Protein AF-A0A183GXN1-F1 (afdb_monomer_lite)

Organism: Heligmosomoides polygyrus (NCBI:txid6339)

Secondary structure (DSSP, 8-state):
--TT---TT------SGGG--HHHHHHHHHHHHHHHHHHHS--HHHHHHHHHHHHHHHHHHHHHHHHHTHHHHHHHHSTTHHHHHHHHHHHHHHHHHHHHHHHHHHHHHTT-

Foldseek 3Di:
DDPDDDDPPDDPPPDVPQLDDPQLVVLVVQLVVLVVVCVVPVDPVSVVSNVVSVVSNVVSSVVSVCVVCVVVVVCCPDPCNVVVVVVVVVVVVVVVVVVVVVVVVVVVVVVD

Structure (mmCIF, N/CA/C/O backbone):
data_AF-A0A183GXN1-F1
#
_entry.id   AF-A0A183GXN1-F1
#
loop_
_atom_site.group_PDB
_atom_site.id
_atom_site.type_symbol
_atom_site.label_atom_id
_atom_site.label_alt_id
_atom_site.label_comp_id
_atom_site.label_asym_id
_atom_site.label_entity_id
_atom_site.label_seq_id
_atom_site.pdbx_PDB_ins_code
_atom_site.Cartn_x
_atom_site.Cartn_y
_atom_site.Cartn_z
_atom_site.occupancy
_atom_site.B_iso_or_equiv
_atom_site.auth_seq_id
_atom_site.auth_comp_id
_atom_site.auth_asym_id
_atom_site.auth_atom_id
_atom_site.pdbx_PDB_model_num
ATOM 1 N N . LEU A 1 1 ? 25.602 19.774 -6.102 1.00 39.06 1 LEU A N 1
ATOM 2 C CA . LEU A 1 1 ? 24.376 19.037 -6.486 1.00 39.06 1 LEU A CA 1
ATOM 3 C C . LEU A 1 1 ? 23.331 19.297 -5.412 1.00 39.06 1 LEU A C 1
ATOM 5 O O . LEU A 1 1 ? 23.341 18.626 -4.391 1.00 39.06 1 L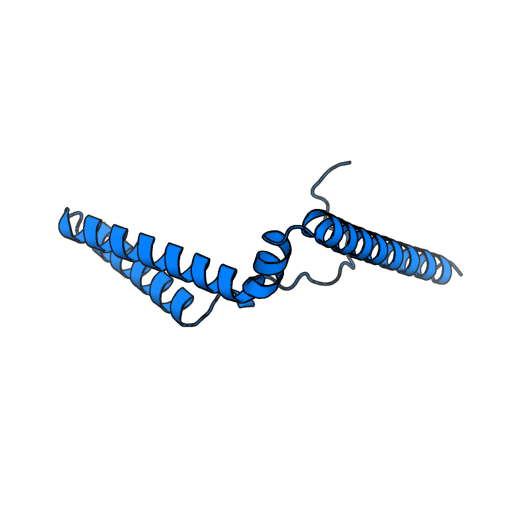EU A O 1
ATOM 9 N N . GLU A 1 2 ? 22.494 20.314 -5.600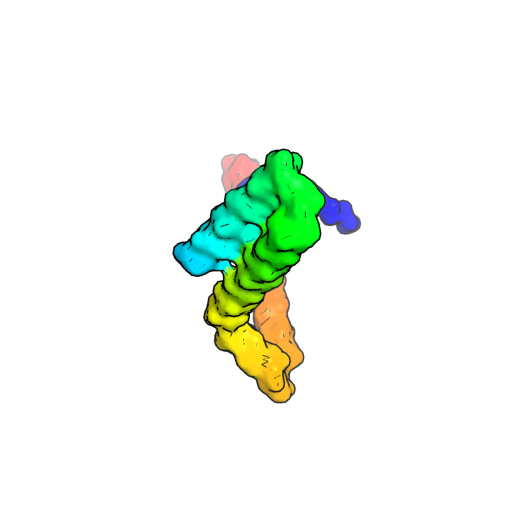 1.00 41.59 2 GLU A N 1
ATOM 10 C CA . GLU A 1 2 ? 21.375 20.581 -4.693 1.00 41.59 2 GLU A CA 1
ATOM 11 C C . GLU A 1 2 ? 20.138 19.838 -5.206 1.00 41.59 2 GLU A C 1
ATOM 13 O O . GLU A 1 2 ? 19.644 20.086 -6.306 1.00 41.59 2 GLU A O 1
ATOM 18 N N . LEU A 1 3 ? 19.679 18.853 -4.438 1.00 38.41 3 LEU A N 1
ATOM 19 C CA . LEU A 1 3 ? 18.479 18.082 -4.744 1.00 38.41 3 LEU A CA 1
ATOM 20 C C . LEU A 1 3 ? 17.252 18.900 -4.314 1.00 38.41 3 LEU A C 1
ATOM 22 O O . LEU A 1 3 ? 17.033 19.073 -3.121 1.00 38.41 3 LEU A O 1
ATOM 26 N N . GLY A 1 4 ? 16.440 19.381 -5.263 1.00 45.75 4 GLY A N 1
ATOM 27 C CA . GLY A 1 4 ? 15.137 19.983 -4.930 1.00 45.75 4 GLY A CA 1
ATOM 28 C C . GLY A 1 4 ? 14.573 21.031 -5.892 1.00 45.75 4 GLY A C 1
ATOM 29 O O . GLY A 1 4 ? 13.389 21.342 -5.805 1.00 45.75 4 GLY A O 1
ATOM 30 N N . ILE A 1 5 ? 15.360 21.558 -6.832 1.00 45.94 5 ILE A N 1
ATOM 31 C CA . ILE A 1 5 ? 14.878 22.593 -7.759 1.00 45.94 5 ILE A CA 1
ATOM 32 C C . ILE A 1 5 ? 14.117 21.931 -8.919 1.00 45.94 5 ILE A C 1
ATOM 34 O O . ILE A 1 5 ? 14.667 21.107 -9.654 1.00 45.94 5 ILE A O 1
ATOM 38 N N . THR A 1 6 ? 12.834 22.270 -9.090 1.00 53.38 6 THR A N 1
ATOM 39 C CA . THR A 1 6 ? 12.056 21.827 -10.261 1.00 53.38 6 THR A CA 1
ATOM 40 C C . THR A 1 6 ? 12.295 22.782 -11.425 1.00 53.38 6 THR A C 1
ATOM 42 O O . THR A 1 6 ? 11.968 23.961 -11.352 1.00 53.38 6 THR A O 1
ATOM 45 N N . VAL A 1 7 ? 12.905 22.272 -12.497 1.00 61.34 7 VAL A N 1
ATOM 46 C CA . VAL A 1 7 ? 13.172 23.046 -13.715 1.00 61.34 7 VAL A CA 1
ATOM 47 C C . VAL A 1 7 ? 11.888 23.113 -14.557 1.00 61.34 7 VAL A C 1
ATOM 49 O O . VAL A 1 7 ? 11.307 22.056 -14.844 1.00 61.34 7 VAL A O 1
ATOM 52 N N . PRO A 1 8 ? 11.421 24.311 -14.954 1.00 50.69 8 PRO A N 1
ATOM 53 C CA . PRO A 1 8 ? 10.268 24.451 -15.840 1.00 50.69 8 PRO A CA 1
ATOM 54 C C . PRO A 1 8 ? 10.546 23.779 -17.198 1.00 50.69 8 PRO A C 1
ATOM 56 O O . PRO A 1 8 ? 11.661 23.823 -17.703 1.00 50.69 8 PRO A O 1
ATOM 59 N N . GLY A 1 9 ? 9.540 23.110 -17.776 1.00 61.28 9 GLY A N 1
ATOM 60 C CA . GLY A 1 9 ? 9.665 22.376 -19.049 1.00 61.28 9 GLY A CA 1
ATOM 61 C C . GLY A 1 9 ? 9.890 20.860 -18.930 1.00 61.28 9 GLY A C 1
ATOM 62 O O . GLY A 1 9 ? 9.853 20.159 -19.941 1.00 61.28 9 GLY A O 1
ATOM 63 N N . ARG A 1 10 ? 10.053 20.297 -17.721 1.00 62.47 10 ARG A N 1
ATOM 64 C CA . ARG A 1 10 ? 10.037 18.830 -17.544 1.00 62.47 10 ARG A CA 1
ATOM 65 C C . ARG A 1 10 ? 8.666 18.246 -17.904 1.00 62.47 10 ARG A C 1
ATOM 67 O O . ARG A 1 10 ? 7.638 18.749 -17.448 1.00 62.47 10 ARG A O 1
ATOM 74 N N . ARG A 1 11 ? 8.648 17.128 -18.651 1.00 61.53 11 ARG A N 1
ATOM 75 C CA . ARG A 1 11 ? 7.430 16.317 -18.845 1.00 61.53 11 ARG A CA 1
ATOM 76 C C . ARG A 1 11 ? 6.824 16.007 -17.477 1.00 61.53 11 ARG A C 1
ATOM 78 O O . ARG A 1 11 ? 7.526 15.547 -16.575 1.00 61.53 11 ARG A O 1
ATOM 85 N N . LYS A 1 12 ? 5.521 16.263 -17.337 1.00 58.31 12 LYS A N 1
ATOM 86 C CA . LYS A 1 12 ? 4.742 15.919 -16.147 1.00 58.31 12 LYS A CA 1
ATOM 87 C C . LYS A 1 12 ? 4.961 14.435 -15.861 1.00 58.31 12 LYS A C 1
ATOM 89 O O . LYS A 1 12 ? 4.517 13.593 -16.634 1.00 58.31 12 LYS A O 1
ATOM 94 N N . VAL A 1 13 ? 5.652 14.118 -14.767 1.00 56.91 13 VAL A N 1
ATOM 95 C CA . VAL A 1 13 ? 5.633 12.756 -14.233 1.00 56.91 13 VAL A CA 1
ATOM 96 C C . VAL A 1 13 ? 4.182 12.510 -13.859 1.00 56.91 13 VAL A C 1
ATOM 98 O O . VAL A 1 13 ? 3.641 13.212 -12.997 1.00 56.91 13 VAL A O 1
ATOM 101 N N . GLU A 1 14 ? 3.522 11.590 -14.559 1.00 53.75 14 GLU A N 1
ATOM 102 C CA . GLU A 1 14 ? 2.200 11.150 -14.145 1.00 53.75 14 GLU A CA 1
ATOM 103 C C . GLU A 1 14 ? 2.302 10.727 -12.685 1.00 53.75 14 GLU A C 1
ATOM 105 O O . GLU A 1 14 ? 3.070 9.836 -12.314 1.00 53.75 14 GLU A O 1
ATOM 110 N N . LYS A 1 15 ? 1.558 11.432 -11.827 1.00 57.72 15 LYS A N 1
ATOM 111 C CA . LYS A 1 15 ? 1.372 10.996 -10.446 1.00 57.72 15 LYS A CA 1
ATOM 112 C C . LYS A 1 15 ? 0.869 9.554 -10.512 1.00 57.72 15 LYS A C 1
ATOM 114 O O . LYS A 1 15 ? 0.130 9.232 -11.440 1.00 57.72 15 LYS A O 1
ATOM 119 N N . GLN A 1 16 ? 1.271 8.729 -9.544 1.00 60.16 16 GLN A N 1
ATOM 120 C CA . GLN A 1 16 ? 0.925 7.307 -9.355 1.00 60.16 16 GLN A CA 1
ATOM 121 C C . GLN A 1 16 ? -0.597 7.079 -9.178 1.00 60.16 16 GLN A C 1
ATOM 123 O O . GLN A 1 16 ? -1.059 6.500 -8.200 1.00 60.16 16 GLN A O 1
ATOM 128 N N . THR A 1 17 ? -1.398 7.583 -10.109 1.00 59.59 17 THR A N 1
ATOM 129 C CA . THR A 1 17 ? -2.853 7.463 -10.190 1.00 59.59 17 THR A CA 1
ATOM 130 C C . THR A 1 17 ? -3.213 6.000 -10.456 1.00 59.59 17 THR A C 1
ATOM 132 O O . THR A 1 17 ? -4.199 5.505 -9.932 1.00 59.59 17 THR A O 1
ATOM 135 N N . TRP A 1 18 ? -2.326 5.278 -11.147 1.00 66.38 18 TRP A N 1
ATOM 136 C CA . TRP A 1 18 ? -2.452 3.873 -11.534 1.00 66.38 18 TRP A CA 1
ATOM 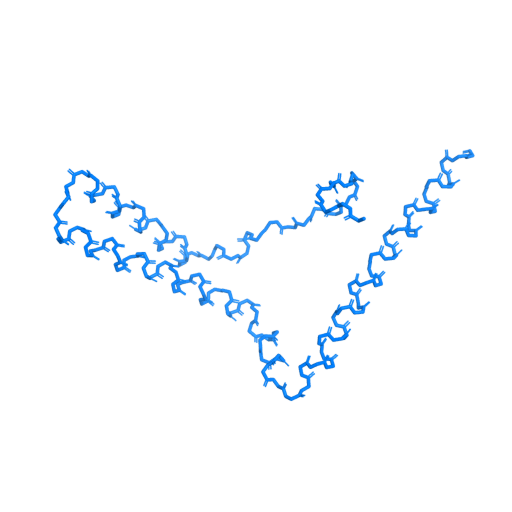137 C C . TRP A 1 18 ? -2.407 2.858 -10.371 1.00 66.38 18 TRP A C 1
ATOM 139 O O . TRP A 1 18 ? -2.816 1.719 -10.554 1.00 66.38 18 TRP A O 1
ATOM 149 N N . LEU A 1 19 ? -1.946 3.243 -9.168 1.00 72.12 19 LEU A N 1
ATOM 150 C CA . LEU A 1 19 ? -1.964 2.370 -7.975 1.00 72.12 19 LEU A CA 1
ATOM 151 C C . LEU A 1 19 ? -3.305 2.401 -7.215 1.00 72.12 19 LEU A C 1
ATOM 153 O O . LEU A 1 19 ? -3.493 1.632 -6.271 1.00 72.12 19 LEU A O 1
ATOM 157 N N . TRP A 1 20 ? -4.229 3.290 -7.593 1.00 84.56 20 TRP A N 1
ATOM 158 C CA . TRP A 1 20 ? -5.559 3.402 -6.991 1.00 84.56 20 TRP A CA 1
ATOM 159 C C . TRP A 1 20 ? -6.561 2.495 -7.705 1.00 84.56 20 TRP A C 1
ATOM 161 O O . TRP A 1 20 ? -7.452 2.968 -8.404 1.00 84.56 20 TRP A O 1
ATOM 171 N N . THR A 1 21 ? -6.415 1.184 -7.527 1.00 90.06 21 THR A N 1
ATOM 172 C CA . THR A 1 21 ? -7.443 0.229 -7.963 1.00 90.06 21 THR A CA 1
ATOM 173 C C . THR A 1 21 ? -8.702 0.363 -7.104 1.00 90.06 21 THR A C 1
ATOM 175 O O . THR A 1 21 ? -8.636 0.856 -5.972 1.00 90.06 21 THR A O 1
ATOM 178 N N . ASP A 1 22 ? -9.845 -0.116 -7.602 1.00 92.94 22 ASP A N 1
ATOM 179 C CA . ASP A 1 22 ? -11.108 -0.099 -6.851 1.00 92.94 22 ASP A CA 1
ATOM 180 C C . ASP A 1 22 ? -10.980 -0.773 -5.479 1.00 92.94 22 ASP A C 1
ATOM 182 O O . ASP A 1 22 ? -11.501 -0.261 -4.488 1.00 92.94 22 ASP A O 1
ATOM 186 N N . ASP A 1 23 ? -10.204 -1.859 -5.386 1.00 93.75 23 ASP A N 1
ATOM 187 C CA . ASP A 1 23 ? -9.918 -2.534 -4.116 1.00 93.75 23 ASP A CA 1
ATOM 188 C C . ASP A 1 23 ? -9.104 -1.645 -3.160 1.00 93.75 23 ASP A C 1
ATOM 190 O O . ASP A 1 23 ? -9.477 -1.470 -1.997 1.00 93.75 23 ASP A O 1
ATOM 194 N N . VAL A 1 24 ? -8.041 -0.985 -3.642 1.00 94.12 24 VAL A N 1
ATOM 195 C CA . VAL A 1 24 ? -7.268 -0.037 -2.819 1.00 94.12 24 VAL A CA 1
ATOM 196 C C . VAL A 1 24 ? -8.158 1.109 -2.338 1.00 94.12 24 VAL A C 1
ATOM 198 O O . VAL A 1 24 ? -8.112 1.477 -1.160 1.00 94.12 24 VAL A O 1
ATOM 201 N N . ILE A 1 25 ? -8.995 1.659 -3.220 1.00 94.94 25 ILE A N 1
ATOM 202 C CA . ILE A 1 25 ? -9.930 2.734 -2.882 1.00 94.94 25 ILE A CA 1
ATOM 203 C C . ILE A 1 25 ? -10.914 2.258 -1.807 1.00 94.94 25 ILE A C 1
ATOM 205 O O . ILE A 1 25 ? -11.076 2.939 -0.787 1.00 94.94 25 ILE A O 1
ATOM 209 N N . ALA A 1 26 ? -11.533 1.091 -1.994 1.00 97.44 26 ALA A N 1
ATOM 210 C CA . ALA A 1 26 ? -12.488 0.514 -1.055 1.00 97.44 26 ALA A CA 1
ATOM 211 C C . ALA A 1 26 ? -11.855 0.293 0.327 1.00 97.44 26 ALA A C 1
ATOM 213 O O . ALA A 1 26 ? -12.378 0.784 1.330 1.00 97.44 26 ALA A O 1
ATOM 214 N N . LYS A 1 27 ? -10.675 -0.338 0.392 1.00 97.69 27 LYS A N 1
ATOM 215 C CA . LYS A 1 27 ? -9.981 -0.613 1.662 1.00 97.69 27 LYS A CA 1
ATOM 216 C C . LYS A 1 27 ? -9.509 0.649 2.374 1.00 97.69 27 LYS A C 1
ATOM 218 O O . LYS A 1 27 ? -9.572 0.729 3.603 1.00 97.69 27 LYS A O 1
ATOM 223 N N . VAL A 1 28 ? -9.066 1.670 1.639 1.00 96.56 28 VAL A N 1
ATOM 224 C CA . VAL A 1 28 ? -8.694 2.962 2.238 1.00 96.56 28 VAL A CA 1
ATOM 225 C C . VAL A 1 28 ? -9.921 3.691 2.794 1.00 96.56 28 VAL A C 1
ATOM 227 O O . VAL A 1 28 ? -9.825 4.289 3.871 1.00 96.56 28 VAL A O 1
ATOM 230 N N . ARG A 1 29 ? -11.068 3.636 2.103 1.00 97.69 29 ARG A N 1
ATOM 231 C CA . ARG A 1 29 ? -12.336 4.216 2.580 1.00 97.69 29 ARG A CA 1
ATOM 232 C C . ARG A 1 29 ? -12.845 3.508 3.833 1.00 97.69 29 ARG A C 1
ATOM 234 O O . ARG A 1 29 ? -13.140 4.180 4.817 1.00 97.69 29 ARG A O 1
ATOM 241 N N . GLU A 1 30 ? -12.856 2.179 3.834 1.00 97.94 30 GLU A N 1
ATOM 242 C CA . GLU A 1 30 ? -13.236 1.352 4.986 1.00 97.94 30 GLU A CA 1
ATOM 243 C C . GLU A 1 30 ? -12.359 1.657 6.210 1.00 97.94 30 GLU A C 1
ATOM 245 O O . GLU A 1 30 ? -12.860 1.979 7.288 1.00 97.94 30 GLU A O 1
ATOM 250 N N . LYS A 1 31 ? -11.032 1.688 6.024 1.00 98.12 31 LYS A N 1
ATOM 251 C CA . LYS A 1 31 ? -10.081 2.087 7.071 1.00 98.12 31 LYS A CA 1
ATOM 252 C C . LYS A 1 31 ? -10.389 3.483 7.628 1.00 98.12 31 LYS A C 1
ATOM 254 O O . LYS A 1 31 ? -10.317 3.679 8.841 1.00 98.12 31 LYS A O 1
ATOM 259 N N . LYS A 1 32 ? -10.686 4.467 6.770 1.00 98.12 32 LYS A N 1
ATOM 260 C CA . LYS A 1 32 ? -11.044 5.826 7.214 1.00 98.12 32 LYS A CA 1
ATOM 261 C C . LYS A 1 32 ? -12.346 5.828 8.015 1.00 98.12 32 LYS A C 1
ATOM 263 O O . LYS A 1 32 ? -12.374 6.421 9.086 1.00 98.12 32 LYS A O 1
ATOM 268 N N . SER A 1 33 ? -13.381 5.142 7.535 1.00 98.06 33 SER A N 1
ATOM 269 C CA . SER A 1 33 ? -14.668 5.029 8.232 1.00 98.06 33 SER A CA 1
ATOM 270 C C . SER A 1 33 ? -14.495 4.447 9.640 1.00 98.06 33 SER A C 1
ATOM 272 O O . SER A 1 33 ? -14.911 5.065 10.617 1.00 98.06 33 SER A O 1
ATOM 274 N N . LEU A 1 34 ? -13.767 3.336 9.776 1.00 97.81 34 LEU A N 1
ATOM 275 C CA . LEU A 1 34 ? -13.525 2.703 11.077 1.00 97.81 34 LEU A CA 1
ATOM 276 C C . LEU A 1 34 ? -12.648 3.543 12.009 1.00 97.81 34 LEU A C 1
ATOM 278 O O . LEU A 1 34 ? -12.801 3.471 13.225 1.00 97.81 34 LEU A O 1
ATOM 282 N N . TYR A 1 35 ? -11.755 4.367 11.458 1.00 97.25 35 TYR A N 1
ATOM 283 C CA . TYR A 1 35 ? -11.017 5.339 12.259 1.00 97.25 35 TYR A CA 1
ATOM 284 C C . TYR A 1 35 ? -11.948 6.400 12.854 1.00 97.25 35 TYR A C 1
ATOM 286 O O . TYR A 1 35 ? -11.809 6.729 14.026 1.00 97.25 35 TYR A O 1
ATOM 294 N N . HIS A 1 36 ? -12.926 6.893 12.087 1.00 97.88 36 HIS A N 1
ATOM 295 C CA . HIS A 1 36 ? -13.928 7.827 12.605 1.00 97.88 36 HIS A CA 1
ATOM 296 C C . HIS A 1 36 ? -14.804 7.188 13.686 1.00 97.88 36 HIS A C 1
ATOM 298 O O . HIS A 1 36 ? -14.987 7.797 14.734 1.00 97.88 36 HIS A O 1
ATOM 304 N N . VAL A 1 37 ? -15.255 5.943 13.489 1.00 97.12 37 VAL A N 1
ATOM 305 C CA . VAL A 1 37 ? -16.003 5.196 14.518 1.00 97.12 37 VAL A CA 1
ATOM 306 C C . VAL A 1 37 ? -15.180 5.046 15.801 1.00 97.12 37 VAL A C 1
ATOM 308 O O . VAL A 1 37 ? -15.688 5.308 16.885 1.00 97.12 37 VAL A O 1
ATOM 311 N N . PHE A 1 38 ? -13.896 4.694 15.690 1.00 96.06 38 PHE A N 1
ATOM 312 C CA . PHE A 1 38 ? -12.994 4.622 16.843 1.00 96.06 38 PHE A CA 1
ATOM 313 C C . PHE A 1 38 ? -12.795 5.977 17.540 1.00 96.06 38 PHE A C 1
ATOM 315 O O . PHE A 1 38 ? -12.680 6.028 18.762 1.00 96.06 38 PHE A O 1
ATOM 322 N N . LEU A 1 39 ? -12.741 7.081 16.789 1.00 95.88 39 LEU A N 1
ATOM 323 C CA . LEU A 1 39 ? -12.633 8.415 17.382 1.00 95.88 39 LEU A CA 1
ATOM 324 C C . LEU A 1 39 ? -13.898 8.814 18.149 1.00 95.88 39 LEU A C 1
ATOM 326 O O . LEU A 1 39 ? -13.774 9.471 19.182 1.00 95.88 39 LEU A O 1
ATOM 330 N N . SER A 1 40 ? -15.076 8.418 17.659 1.00 95.69 40 SER A N 1
ATOM 331 C CA . SER A 1 40 ? -16.358 8.639 18.334 1.00 95.69 40 SER A CA 1
ATOM 332 C C . SER A 1 40 ? -16.526 7.757 19.573 1.00 95.69 40 SER A C 1
ATOM 334 O O . SER A 1 40 ? -16.994 8.238 20.599 1.00 95.69 40 SER A O 1
ATOM 336 N N . ASP A 1 41 ? -16.118 6.490 19.491 1.00 93.25 41 ASP A N 1
ATOM 337 C CA . ASP A 1 41 ? -16.218 5.511 20.572 1.00 93.25 41 ASP A CA 1
ATOM 338 C C . ASP A 1 41 ? -14.903 4.723 20.706 1.00 93.25 41 ASP A C 1
ATOM 340 O O . ASP A 1 41 ? -14.619 3.787 19.947 1.00 93.25 41 ASP A O 1
ATOM 344 N N . LYS A 1 42 ? -14.086 5.113 21.692 1.00 94.00 42 LYS A N 1
ATOM 345 C CA . LYS A 1 42 ? -12.708 4.631 21.907 1.00 94.00 42 LYS A CA 1
ATOM 346 C C . LYS A 1 42 ? -12.640 3.253 22.576 1.00 94.00 42 LYS A C 1
ATOM 348 O O . LYS A 1 42 ? -11.776 2.997 23.414 1.00 94.00 42 LYS A O 1
ATOM 353 N N . THR A 1 43 ? -13.533 2.345 22.207 1.00 96.88 43 THR A N 1
ATOM 354 C CA . THR A 1 43 ? -13.528 0.969 22.706 1.00 96.88 43 THR A CA 1
ATOM 355 C C . THR A 1 43 ? -12.395 0.142 22.096 1.00 96.88 43 THR A C 1
ATOM 357 O O . THR A 1 43 ? -11.969 0.341 20.952 1.00 96.88 43 THR A O 1
ATOM 360 N N . ALA A 1 44 ? -11.935 -0.866 22.844 1.00 96.12 44 ALA A N 1
ATOM 361 C CA . ALA A 1 44 ? -10.935 -1.822 22.365 1.00 96.12 44 ALA A CA 1
ATOM 362 C C . ALA A 1 44 ? -11.408 -2.587 21.111 1.00 96.12 44 ALA A C 1
ATOM 364 O O . ALA A 1 44 ? -10.609 -2.889 20.222 1.00 96.12 44 ALA A O 1
ATOM 365 N N . GLY A 1 45 ? -12.716 -2.850 21.007 1.00 97.56 45 GLY A N 1
ATOM 366 C CA . GLY A 1 45 ? -13.325 -3.467 19.828 1.00 97.56 45 GLY A CA 1
ATOM 367 C C . GLY A 1 45 ? -13.189 -2.599 18.576 1.00 97.56 45 GLY A C 1
ATOM 368 O O . GLY A 1 45 ? -12.732 -3.085 17.539 1.00 97.56 45 GLY A O 1
ATOM 369 N N . ASN A 1 46 ? -13.509 -1.306 18.670 1.00 96.00 46 ASN A N 1
ATOM 370 C CA . ASN A 1 46 ? -13.376 -0.374 17.546 1.00 96.00 46 ASN A CA 1
ATOM 371 C C . ASN A 1 46 ? -11.911 -0.168 17.149 1.00 96.00 46 ASN A C 1
ATOM 373 O O . ASN A 1 46 ? -11.589 -0.123 15.959 1.00 96.00 46 ASN A O 1
ATOM 377 N N . TRP A 1 47 ? -11.004 -0.143 18.131 1.00 96.38 47 TRP A N 1
ATOM 378 C CA . TRP A 1 47 ? -9.568 -0.101 17.869 1.00 96.38 47 TRP A CA 1
ATOM 379 C C . TRP A 1 47 ? -9.088 -1.314 17.064 1.00 96.38 47 TRP A C 1
ATOM 381 O O . TRP A 1 47 ? -8.392 -1.154 16.057 1.00 96.38 47 TRP A O 1
ATOM 391 N N . ARG A 1 48 ? -9.498 -2.528 17.455 1.00 97.88 48 ARG A N 1
ATOM 392 C CA . ARG A 1 48 ? -9.144 -3.762 16.742 1.00 97.88 48 ARG A CA 1
ATOM 393 C C . ARG A 1 48 ? -9.671 -3.760 15.304 1.00 97.88 48 ARG A C 1
ATOM 395 O O . ARG A 1 48 ? -8.896 -4.022 14.385 1.00 97.88 48 ARG A O 1
ATOM 402 N N . LYS A 1 49 ? -10.935 -3.371 15.096 1.00 97.69 49 LYS A N 1
ATOM 403 C CA . LYS A 1 49 ? -11.540 -3.244 13.755 1.00 97.69 49 LYS A CA 1
ATOM 404 C C . LYS A 1 49 ? -10.754 -2.278 12.864 1.00 97.69 49 LYS A C 1
ATOM 406 O O . LYS A 1 49 ? -10.417 -2.604 11.726 1.00 97.69 49 LYS A O 1
ATOM 411 N N . TYR A 1 50 ? -10.389 -1.105 13.387 1.00 97.81 50 TYR A N 1
ATOM 412 C CA . TYR A 1 50 ? -9.551 -0.152 12.656 1.00 97.81 50 TYR A CA 1
ATOM 413 C C . TYR A 1 50 ? -8.176 -0.738 12.296 1.00 97.81 50 TYR A C 1
ATOM 415 O O . TYR A 1 50 ? -7.697 -0.554 11.173 1.00 97.81 50 TYR A O 1
ATOM 423 N N . GLN A 1 51 ? -7.523 -1.447 13.222 1.00 98.00 51 GLN A N 1
ATOM 424 C CA . GLN A 1 51 ? -6.224 -2.067 12.956 1.00 98.00 51 GLN A CA 1
ATOM 425 C C . GLN A 1 51 ? -6.296 -3.122 11.849 1.00 98.00 51 GLN A C 1
ATOM 427 O O . GLN A 1 51 ? -5.407 -3.159 10.993 1.00 98.00 51 GLN A O 1
ATOM 432 N N . GLU A 1 52 ? -7.338 -3.949 11.844 1.00 98.06 52 GLU A N 1
ATOM 433 C CA . GLU A 1 52 ? -7.581 -4.952 10.804 1.00 98.06 52 GLU A CA 1
ATOM 434 C C . GLU A 1 52 ? -7.778 -4.284 9.437 1.00 98.06 52 GLU A C 1
ATOM 436 O O . GLU A 1 52 ? -7.051 -4.599 8.490 1.00 98.06 52 GLU A O 1
ATOM 441 N N . ALA A 1 53 ? -8.628 -3.257 9.349 1.00 98.06 53 ALA A N 1
ATOM 442 C CA . ALA A 1 53 ? -8.825 -2.499 8.113 1.00 98.06 53 ALA A CA 1
ATOM 443 C C . ALA A 1 53 ? -7.554 -1.758 7.655 1.00 98.06 53 ALA A C 1
ATOM 445 O O . ALA A 1 53 ? -7.244 -1.698 6.464 1.00 98.06 53 ALA A O 1
ATOM 446 N N . ARG A 1 54 ? -6.745 -1.239 8.589 1.00 97.56 54 ARG A N 1
ATOM 447 C CA . ARG A 1 54 ? -5.440 -0.629 8.279 1.00 97.56 54 ARG A CA 1
ATOM 448 C C . ARG A 1 54 ? -4.458 -1.642 7.700 1.00 97.56 54 ARG A C 1
ATOM 450 O O . ARG A 1 54 ? -3.723 -1.290 6.776 1.00 97.56 54 ARG A O 1
ATOM 457 N N . LYS A 1 55 ? -4.417 -2.868 8.229 1.00 98.19 55 LYS A N 1
ATOM 458 C CA . LYS A 1 55 ? -3.597 -3.956 7.674 1.00 98.19 55 LYS A CA 1
ATOM 459 C C . LYS A 1 55 ? -4.095 -4.351 6.283 1.00 98.19 55 LYS A C 1
ATOM 461 O O . LYS A 1 55 ? -3.277 -4.454 5.372 1.00 98.19 55 LYS A O 1
ATOM 466 N N . ALA A 1 56 ? -5.409 -4.482 6.100 1.00 97.56 56 ALA A N 1
ATOM 467 C CA . ALA A 1 56 ? -6.016 -4.806 4.811 1.00 97.56 56 ALA A CA 1
ATOM 468 C C . ALA A 1 56 ? -5.700 -3.750 3.740 1.00 97.56 56 ALA A C 1
ATOM 470 O O . ALA A 1 56 ? -5.234 -4.102 2.662 1.00 97.56 56 ALA A O 1
ATOM 471 N N . ALA A 1 57 ? -5.834 -2.458 4.057 1.00 97.25 57 ALA A N 1
ATOM 472 C CA . ALA A 1 57 ? -5.485 -1.378 3.133 1.00 97.25 57 ALA A CA 1
ATOM 473 C C . ALA A 1 57 ? -3.998 -1.396 2.740 1.00 97.25 57 ALA A C 1
ATOM 475 O O . ALA A 1 57 ? -3.663 -1.232 1.570 1.00 97.25 57 ALA A O 1
ATOM 476 N N . LYS A 1 58 ? -3.090 -1.646 3.697 1.00 95.75 58 LYS A N 1
ATOM 477 C CA . LYS A 1 58 ? -1.659 -1.810 3.391 1.00 95.75 58 LYS A CA 1
ATOM 478 C C . LYS A 1 58 ? -1.406 -3.004 2.469 1.00 95.75 58 LYS A C 1
ATOM 480 O O . LYS A 1 58 ? -0.608 -2.886 1.544 1.00 95.75 58 LYS A O 1
ATOM 485 N N . LYS A 1 59 ? -2.083 -4.130 2.715 1.00 95.88 59 LYS A N 1
ATOM 486 C CA . LYS A 1 59 ? -1.978 -5.333 1.884 1.00 95.88 59 LYS A CA 1
ATOM 487 C C . LYS A 1 59 ? -2.475 -5.068 0.462 1.00 95.88 59 LYS A C 1
ATOM 489 O O . LYS A 1 59 ? -1.759 -5.397 -0.472 1.00 95.88 59 LYS A O 1
ATOM 494 N N . ALA A 1 60 ? -3.630 -4.424 0.300 1.00 94.94 60 ALA A N 1
ATOM 495 C CA . ALA A 1 60 ? -4.184 -4.076 -1.009 1.00 94.94 60 ALA A CA 1
ATOM 496 C C . ALA A 1 60 ? -3.217 -3.202 -1.825 1.00 94.94 60 ALA A C 1
ATOM 498 O O . ALA A 1 60 ? -2.939 -3.498 -2.982 1.00 94.94 60 ALA A O 1
ATOM 499 N N . VAL A 1 61 ? -2.612 -2.184 -1.200 1.00 91.94 61 VAL A N 1
ATOM 500 C CA . VAL A 1 61 ? -1.592 -1.346 -1.858 1.00 91.94 61 VAL A CA 1
ATOM 501 C C . VAL A 1 61 ? -0.363 -2.164 -2.259 1.00 91.94 61 VAL A C 1
ATOM 503 O O . VAL A 1 61 ? 0.158 -1.986 -3.358 1.00 91.94 61 VAL A O 1
ATOM 506 N N . ALA A 1 62 ? 0.109 -3.062 -1.389 1.00 90.69 62 ALA A N 1
ATOM 507 C CA . ALA A 1 62 ? 1.241 -3.931 -1.702 1.00 90.69 62 ALA A CA 1
ATOM 508 C C . ALA A 1 62 ? 0.930 -4.871 -2.879 1.00 90.69 62 ALA A C 1
ATOM 510 O O . ALA A 1 62 ? 1.758 -4.999 -3.773 1.00 90.69 62 ALA A O 1
ATOM 511 N N . VAL A 1 63 ? -0.270 -5.460 -2.918 1.00 90.12 63 VAL A N 1
ATOM 512 C CA . VAL A 1 63 ? -0.734 -6.322 -4.017 1.00 90.12 63 VAL A CA 1
ATOM 513 C C . VAL A 1 63 ? -0.867 -5.538 -5.319 1.00 90.12 63 VAL A C 1
ATOM 515 O O . VAL A 1 63 ? -0.356 -5.985 -6.340 1.00 90.12 63 VAL A O 1
ATOM 518 N N . ALA A 1 64 ? -1.481 -4.352 -5.298 1.00 90.62 64 ALA A N 1
ATOM 519 C CA . ALA A 1 64 ? -1.591 -3.501 -6.483 1.00 90.62 64 ALA A CA 1
ATOM 520 C C . ALA A 1 64 ? -0.203 -3.130 -7.029 1.00 90.62 64 ALA A C 1
ATOM 522 O O . ALA A 1 64 ? 0.047 -3.223 -8.230 1.00 90.62 64 ALA A O 1
ATOM 523 N N . LYS A 1 65 ? 0.735 -2.788 -6.136 1.00 87.56 65 LYS A N 1
ATOM 524 C CA . LYS A 1 65 ? 2.121 -2.488 -6.505 1.00 87.56 65 LYS A CA 1
ATOM 525 C C . LYS A 1 65 ? 2.849 -3.708 -7.070 1.00 87.56 65 LYS A C 1
ATOM 527 O O . LYS A 1 65 ? 3.537 -3.570 -8.075 1.00 87.56 65 LYS A O 1
ATOM 532 N N . ALA A 1 66 ? 2.696 -4.874 -6.447 1.00 86.06 66 ALA A N 1
ATOM 533 C CA . ALA A 1 66 ? 3.299 -6.121 -6.910 1.00 86.06 66 ALA A CA 1
ATOM 534 C C . ALA A 1 66 ? 2.725 -6.567 -8.259 1.00 86.06 66 ALA A C 1
ATOM 536 O O . ALA A 1 66 ? 3.472 -7.010 -9.113 1.00 86.06 66 ALA A O 1
ATOM 537 N N . THR A 1 67 ? 1.423 -6.383 -8.480 1.00 87.19 67 THR A N 1
ATOM 538 C CA . THR A 1 67 ? 0.773 -6.681 -9.765 1.00 87.19 67 THR A CA 1
ATOM 539 C C . THR A 1 67 ? 1.302 -5.759 -10.860 1.00 87.19 67 THR A C 1
ATOM 541 O O . THR A 1 67 ? 1.656 -6.215 -11.940 1.00 87.19 67 THR A O 1
ATOM 544 N N . HIS A 1 68 ? 1.402 -4.456 -10.575 1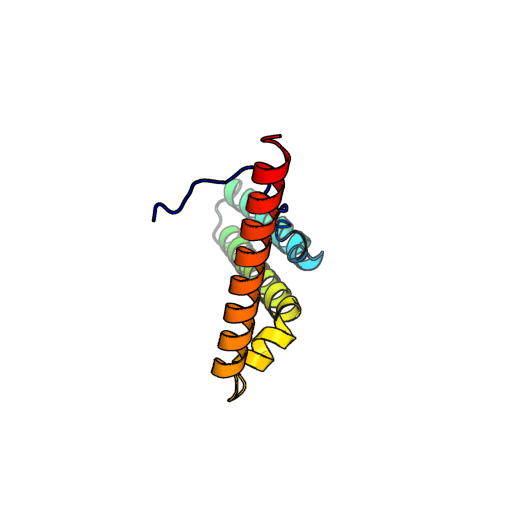.00 83.94 68 HIS A N 1
ATOM 545 C CA . HIS A 1 68 ? 1.861 -3.473 -11.555 1.00 83.94 68 HIS A CA 1
ATOM 546 C C . HIS A 1 68 ? 3.344 -3.626 -11.912 1.00 83.94 68 HIS A C 1
ATOM 548 O O . HIS A 1 68 ? 3.719 -3.442 -13.063 1.00 83.94 68 HIS A O 1
ATOM 554 N N . TYR A 1 69 ? 4.184 -3.960 -10.931 1.00 80.69 69 TYR A N 1
ATOM 555 C CA . TYR A 1 69 ? 5.615 -4.188 -11.131 1.00 80.69 69 TYR A CA 1
ATOM 556 C C . TYR A 1 69 ? 5.970 -5.674 -11.200 1.00 80.69 69 TYR A C 1
ATOM 558 O O . TYR A 1 69 ? 7.121 -6.014 -10.953 1.00 80.69 69 TYR A O 1
ATOM 566 N N . GLY A 1 70 ? 5.014 -6.557 -11.499 1.00 84.56 70 GLY A N 1
ATOM 567 C CA . GLY A 1 70 ? 5.222 -8.005 -11.423 1.00 84.56 70 GLY A CA 1
ATOM 568 C C . GLY A 1 70 ? 6.350 -8.473 -12.334 1.00 84.56 70 GLY A C 1
ATOM 569 O O . GLY A 1 70 ? 7.270 -9.143 -11.879 1.00 84.56 70 GLY A O 1
ATOM 570 N N . ASP A 1 71 ? 6.346 -8.010 -13.583 1.00 81.06 71 ASP A N 1
ATOM 571 C CA . ASP A 1 71 ? 7.368 -8.339 -14.581 1.00 81.06 71 ASP A CA 1
ATOM 572 C C . ASP A 1 71 ? 8.747 -7.750 -14.229 1.00 81.06 71 ASP A C 1
ATOM 574 O O . ASP A 1 71 ? 9.790 -8.353 -14.480 1.00 81.06 71 ASP A O 1
ATOM 578 N N . VAL A 1 72 ? 8.768 -6.548 -13.646 1.00 80.62 72 VAL A N 1
ATOM 579 C CA . VAL A 1 72 ? 9.986 -5.899 -13.159 1.00 80.62 72 VAL A CA 1
ATOM 580 C C . VAL A 1 72 ? 10.531 -6.658 -11.953 1.00 80.62 72 VAL A C 1
ATOM 582 O O . VAL A 1 72 ? 11.736 -6.868 -11.883 1.00 80.62 72 VAL A O 1
ATOM 585 N N . ASN A 1 73 ? 9.669 -7.076 -11.026 1.00 78.25 73 ASN A N 1
ATOM 586 C CA . ASN A 1 73 ? 10.046 -7.824 -9.832 1.00 78.25 73 ASN A CA 1
ATOM 587 C C . ASN A 1 73 ? 10.591 -9.206 -10.202 1.00 78.25 73 ASN A C 1
ATOM 589 O O . ASN A 1 73 ? 11.661 -9.574 -9.740 1.00 78.25 73 ASN A O 1
ATOM 593 N N . GLU A 1 74 ? 9.929 -9.912 -11.116 1.00 83.38 74 GLU A N 1
ATOM 594 C CA . GLU A 1 74 ? 10.381 -11.203 -11.643 1.00 83.38 74 GLU A CA 1
ATOM 595 C C . GLU A 1 74 ? 11.772 -11.100 -12.293 1.00 83.38 74 GLU A C 1
ATOM 597 O O . GLU A 1 74 ? 12.675 -11.883 -11.998 1.00 83.38 74 GLU A O 1
ATOM 602 N N . LYS A 1 75 ? 12.008 -10.065 -13.113 1.00 84.12 75 LYS A N 1
ATOM 603 C CA . LYS A 1 75 ? 13.337 -9.805 -13.697 1.00 84.12 75 LYS A CA 1
ATOM 604 C C . LYS A 1 75 ? 14.394 -9.475 -12.640 1.00 84.12 75 LYS A C 1
ATOM 606 O O . LYS A 1 75 ? 15.564 -9.789 -12.852 1.00 84.12 75 LYS A O 1
ATOM 611 N N . LEU A 1 76 ? 14.010 -8.841 -11.532 1.00 81.12 76 LEU A N 1
ATOM 612 C CA . LEU A 1 76 ? 14.911 -8.512 -10.420 1.00 81.12 76 LEU A CA 1
ATOM 613 C C . LEU A 1 76 ? 15.192 -9.699 -9.490 1.00 81.12 76 LEU A C 1
ATOM 615 O O . LEU A 1 76 ? 16.221 -9.698 -8.825 1.00 81.12 76 LEU A O 1
ATOM 619 N N . GLU A 1 77 ? 14.312 -10.693 -9.442 1.00 80.88 77 GLU A N 1
ATOM 620 C CA . GLU A 1 77 ? 14.530 -11.944 -8.705 1.00 80.88 77 GLU A CA 1
ATOM 621 C C . GLU A 1 77 ? 15.324 -12.972 -9.530 1.00 80.88 77 GLU A C 1
ATOM 623 O O . GLU A 1 77 ? 15.856 -13.939 -8.987 1.00 80.88 77 GLU A O 1
ATOM 628 N N . SER A 1 78 ? 15.457 -12.749 -10.842 1.00 83.19 78 SER A N 1
ATOM 629 C CA . SER A 1 78 ? 16.303 -13.559 -11.719 1.00 83.19 78 SER A CA 1
ATOM 630 C C . SER A 1 78 ? 17.803 -13.325 -11.477 1.00 83.19 78 SER A C 1
ATOM 632 O O . SER A 1 78 ? 18.229 -12.239 -11.084 1.00 83.19 78 SER A O 1
ATOM 634 N N . GLY A 1 79 ? 18.642 -14.309 -11.822 1.00 85.81 79 GLY A N 1
ATOM 635 C CA . GLY A 1 79 ? 20.106 -14.169 -11.761 1.00 85.81 79 GLY A CA 1
ATOM 636 C C . GLY A 1 79 ? 20.692 -13.072 -12.670 1.00 85.81 79 GLY A C 1
ATOM 637 O O . GLY A 1 79 ? 21.851 -12.705 -12.511 1.00 85.81 79 GLY A O 1
ATOM 638 N N . ASP A 1 80 ? 19.902 -12.514 -13.596 1.00 85.38 80 ASP A N 1
ATOM 639 C CA . ASP A 1 80 ? 20.295 -11.432 -14.514 1.00 85.38 80 ASP A CA 1
ATOM 640 C C . ASP A 1 80 ? 19.880 -10.024 -14.018 1.00 85.38 80 ASP A C 1
ATOM 642 O O . ASP A 1 80 ? 19.982 -9.034 -14.760 1.00 85.38 80 ASP A O 1
ATOM 646 N N . ALA A 1 81 ? 19.429 -9.901 -12.765 1.00 85.75 81 ALA A N 1
ATOM 647 C CA . ALA A 1 81 ? 18.937 -8.656 -12.170 1.00 85.75 81 ALA A CA 1
ATOM 648 C C . ALA A 1 81 ? 19.908 -7.470 -12.317 1.00 85.75 81 ALA A C 1
ATOM 650 O O . ALA A 1 81 ? 19.494 -6.365 -12.680 1.00 85.75 81 ALA A O 1
ATOM 651 N N . GLU A 1 82 ? 21.208 -7.691 -12.106 1.00 85.88 82 GLU A N 1
ATOM 652 C CA . GLU A 1 82 ? 22.237 -6.646 -12.211 1.00 85.88 82 GLU A CA 1
ATOM 653 C C . GLU A 1 82 ? 22.341 -6.078 -13.633 1.00 85.88 82 GLU A C 1
ATOM 655 O O . GLU A 1 82 ? 22.354 -4.859 -13.837 1.00 85.88 82 GLU A O 1
ATOM 660 N N . ARG A 1 83 ? 22.334 -6.951 -14.648 1.00 89.81 83 ARG A N 1
ATOM 661 C CA . ARG A 1 83 ? 22.355 -6.543 -16.061 1.00 89.81 83 ARG A CA 1
ATOM 662 C C . ARG A 1 83 ? 21.072 -5.824 -16.453 1.00 89.81 83 ARG A C 1
ATOM 664 O O . ARG A 1 83 ? 21.099 -4.898 -17.269 1.00 89.81 83 ARG A O 1
ATOM 671 N N . TYR A 1 84 ? 19.935 -6.246 -15.907 1.00 87.25 84 TYR A N 1
ATOM 672 C CA . TYR A 1 84 ? 18.662 -5.568 -16.120 1.00 87.25 84 TYR A CA 1
ATOM 673 C C . TYR A 1 84 ? 18.669 -4.154 -15.520 1.00 87.25 84 TYR A C 1
ATOM 675 O O . TYR A 1 84 ? 18.383 -3.192 -16.237 1.00 87.25 84 TYR A O 1
ATOM 683 N N . LEU A 1 85 ? 19.100 -4.000 -14.264 1.00 86.75 85 LEU A N 1
ATOM 684 C CA . LEU A 1 85 ? 19.246 -2.701 -13.602 1.00 86.75 85 LEU A CA 1
ATOM 685 C C . LEU A 1 85 ? 20.203 -1.775 -14.356 1.00 86.75 85 LEU A C 1
ATOM 687 O O . LEU A 1 85 ? 19.863 -0.615 -14.595 1.00 86.75 85 LEU A O 1
ATOM 691 N N . TYR A 1 86 ? 21.353 -2.289 -14.803 1.00 89.75 86 TYR A N 1
ATOM 692 C CA . TYR A 1 86 ? 22.309 -1.524 -15.606 1.00 89.75 86 TYR A CA 1
ATOM 693 C C . TYR A 1 86 ? 21.676 -0.987 -16.898 1.00 89.75 86 TYR A C 1
ATOM 695 O O . TYR A 1 86 ? 21.824 0.195 -17.222 1.00 89.75 86 TYR A O 1
ATOM 703 N N . ARG A 1 87 ? 20.909 -1.815 -17.623 1.00 90.19 87 ARG A N 1
ATOM 704 C CA . ARG A 1 87 ? 20.199 -1.389 -18.843 1.00 90.19 87 ARG A CA 1
ATOM 705 C C . ARG A 1 87 ? 19.151 -0.316 -18.554 1.00 90.19 87 ARG A C 1
ATOM 707 O O . ARG A 1 87 ? 19.100 0.685 -19.270 1.00 90.19 87 ARG A O 1
ATOM 714 N N . VAL A 1 88 ? 18.352 -0.491 -17.500 1.00 86.69 88 VAL A N 1
ATOM 715 C CA . VAL A 1 88 ? 17.328 0.485 -17.090 1.00 86.69 88 VAL A CA 1
ATOM 716 C C . VAL A 1 88 ? 17.973 1.820 -16.707 1.00 86.69 88 VAL A C 1
ATOM 718 O O . VAL A 1 88 ? 17.537 2.870 -17.182 1.00 86.69 88 VAL A O 1
ATOM 721 N N . ALA A 1 89 ? 19.038 1.795 -15.902 1.00 88.56 89 ALA A N 1
ATOM 722 C CA . ALA A 1 89 ? 19.773 2.991 -15.500 1.00 88.56 89 ALA A CA 1
ATOM 723 C C . ALA A 1 89 ? 20.374 3.719 -16.713 1.00 88.56 89 ALA A C 1
ATOM 725 O O . ALA A 1 89 ? 20.179 4.925 -16.869 1.00 88.56 89 ALA A O 1
ATOM 726 N N . LYS A 1 90 ? 21.020 2.984 -17.626 1.00 88.94 90 LYS A N 1
ATOM 727 C CA . LYS A 1 90 ? 21.616 3.543 -18.848 1.00 88.94 90 LYS A CA 1
ATOM 728 C C . LYS A 1 90 ? 20.571 4.158 -19.780 1.00 88.94 90 LYS A C 1
ATOM 730 O O . LYS A 1 90 ? 20.807 5.224 -20.340 1.00 88.94 90 LYS A O 1
ATOM 735 N N . SER A 1 91 ? 19.403 3.528 -19.919 1.00 84.62 91 SER A N 1
ATOM 736 C CA . SER A 1 91 ? 18.293 4.080 -20.704 1.00 84.62 91 SER A CA 1
ATOM 737 C C . SER A 1 91 ? 17.756 5.378 -20.100 1.00 84.62 91 SER A C 1
ATOM 739 O O . SER A 1 91 ? 17.491 6.325 -20.834 1.00 84.62 91 SER A O 1
ATOM 741 N N . ARG A 1 92 ? 17.606 5.447 -18.771 1.00 82.75 92 ARG A N 1
ATOM 742 C CA . ARG A 1 92 ? 17.158 6.669 -18.079 1.00 82.75 92 ARG A CA 1
ATOM 743 C C . ARG A 1 92 ? 18.170 7.804 -18.204 1.00 82.75 92 ARG A C 1
ATOM 745 O O . ARG A 1 92 ? 17.781 8.951 -18.410 1.00 82.75 92 ARG A O 1
ATOM 752 N N . HIS A 1 93 ? 19.456 7.479 -18.104 1.00 78.62 93 HIS A N 1
ATOM 753 C CA . HIS A 1 93 ? 20.530 8.447 -18.290 1.00 78.62 93 HIS A CA 1
ATOM 754 C C . HIS A 1 93 ? 20.493 9.057 -19.697 1.00 78.62 93 HIS A C 1
ATOM 756 O O . HIS A 1 93 ? 20.388 10.273 -19.816 1.00 78.62 93 HIS A O 1
ATOM 762 N N . ARG A 1 94 ? 20.415 8.223 -20.746 1.00 79.50 94 ARG A N 1
ATOM 763 C CA . ARG A 1 94 ? 20.265 8.686 -22.139 1.00 79.50 94 ARG A CA 1
ATOM 764 C C . ARG A 1 94 ? 19.033 9.566 -22.346 1.00 79.50 94 ARG A C 1
ATOM 766 O O . ARG A 1 94 ? 19.137 10.618 -22.955 1.00 79.50 94 ARG A O 1
ATOM 773 N N . GLN A 1 95 ? 17.885 9.190 -21.777 1.00 73.00 95 GLN A N 1
ATOM 774 C CA . GLN A 1 95 ? 16.675 10.022 -21.850 1.00 73.00 95 GLN A CA 1
ATOM 775 C C . GLN A 1 95 ? 16.871 11.409 -21.222 1.00 73.00 95 GLN A C 1
ATOM 777 O O . GLN A 1 95 ? 16.251 12.369 -21.665 1.00 73.00 95 GLN A O 1
ATOM 782 N N . THR A 1 96 ? 17.713 11.525 -20.194 1.00 74.44 96 THR A N 1
ATOM 783 C CA . THR A 1 96 ? 18.008 12.813 -19.552 1.00 74.44 96 THR A CA 1
ATOM 784 C C . THR A 1 96 ? 18.936 13.650 -20.432 1.00 74.44 96 THR A C 1
ATOM 786 O O . THR A 1 96 ? 18.650 14.822 -20.660 1.00 74.44 96 THR A O 1
ATOM 789 N N . GLU A 1 97 ? 19.972 13.034 -21.009 1.00 76.25 97 GLU A N 1
ATOM 790 C CA . GLU A 1 97 ? 20.866 13.690 -21.973 1.00 76.25 97 GLU A CA 1
ATOM 791 C C . GLU A 1 97 ? 20.121 14.174 -23.225 1.00 76.25 97 GLU A C 1
ATOM 793 O O . GLU A 1 97 ? 20.388 15.268 -23.711 1.00 76.25 97 GLU A O 1
ATOM 798 N N . ASP A 1 98 ? 19.184 13.386 -23.757 1.00 68.69 98 ASP A N 1
ATOM 799 C CA . ASP A 1 98 ? 18.400 13.764 -24.939 1.00 68.69 98 ASP A CA 1
ATOM 800 C C . ASP A 1 98 ? 17.497 14.970 -24.654 1.00 68.69 98 ASP A C 1
ATOM 802 O O . ASP A 1 98 ? 17.367 15.864 -25.491 1.00 68.69 98 ASP A O 1
ATOM 806 N N . ILE A 1 99 ? 16.922 15.040 -23.449 1.00 67.44 99 ILE A N 1
ATOM 807 C CA . ILE A 1 99 ? 16.155 16.201 -22.989 1.00 67.44 99 ILE A CA 1
ATOM 808 C C . ILE A 1 99 ? 17.066 17.432 -22.889 1.00 67.44 99 ILE A C 1
ATOM 810 O O . ILE A 1 99 ? 16.726 18.492 -23.413 1.00 67.44 99 ILE A O 1
ATOM 814 N N . GLU A 1 100 ? 18.233 17.304 -22.258 1.00 71.25 100 GLU A N 1
ATOM 815 C CA . GLU A 1 100 ? 19.200 18.400 -22.119 1.00 71.25 100 GLU A CA 1
ATOM 816 C C . GLU A 1 100 ? 19.708 18.895 -23.478 1.00 71.25 100 GLU A C 1
ATOM 818 O O . GLU A 1 100 ? 19.757 20.102 -23.715 1.00 71.25 100 GLU A O 1
ATOM 823 N N . LYS A 1 101 ? 20.014 17.981 -24.406 1.00 72.94 101 LYS A N 1
ATOM 824 C CA . LYS A 1 101 ? 20.418 18.309 -25.780 1.00 72.94 101 LYS A CA 1
ATOM 825 C C . LYS A 1 101 ? 19.303 19.014 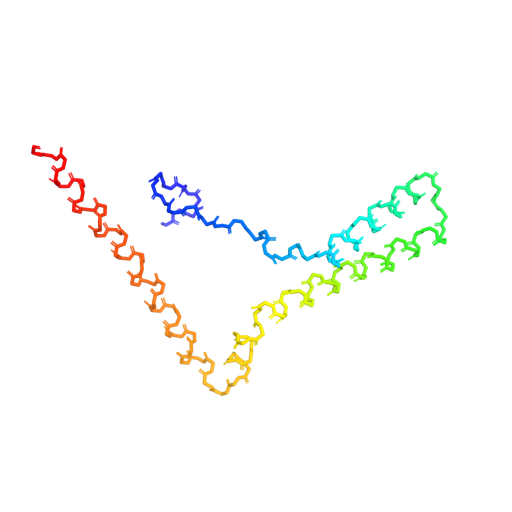-26.545 1.00 72.94 101 LYS A C 1
ATOM 827 O O . LYS A 1 101 ? 19.587 20.016 -27.199 1.00 72.94 101 LYS A O 1
ATOM 832 N N . PHE A 1 102 ? 18.060 18.541 -26.435 1.00 70.75 102 PHE A N 1
ATOM 833 C CA . PHE A 1 102 ? 16.890 19.174 -27.048 1.00 70.75 102 PHE A CA 1
ATOM 834 C C . PHE A 1 102 ? 16.700 20.615 -26.549 1.00 70.75 102 PHE A C 1
ATOM 836 O O . PHE A 1 102 ? 16.532 21.542 -27.347 1.00 70.75 102 PHE A O 1
ATOM 843 N N . PHE A 1 103 ? 16.810 20.838 -25.237 1.00 65.38 103 PHE A N 1
ATOM 844 C CA . PHE A 1 103 ? 16.761 22.184 -24.663 1.00 65.38 103 PHE A CA 1
ATOM 845 C C . PHE A 1 103 ? 17.953 23.046 -25.094 1.00 65.38 103 PHE A C 1
ATOM 847 O O . PHE A 1 103 ? 17.767 24.206 -25.459 1.00 65.38 103 PHE A O 1
ATOM 854 N N . ALA A 1 104 ? 19.164 22.486 -25.130 1.00 68.31 104 ALA A N 1
ATOM 855 C CA . ALA A 1 104 ? 20.362 23.189 -25.579 1.00 68.31 104 ALA A CA 1
ATOM 856 C C . ALA A 1 104 ? 20.314 23.564 -27.072 1.00 68.31 104 ALA A C 1
ATOM 858 O O . ALA A 1 104 ? 20.905 24.569 -27.466 1.00 68.31 104 ALA A O 1
ATOM 859 N N . SER A 1 105 ? 19.646 22.780 -27.926 1.00 69.31 105 SER A N 1
ATOM 860 C CA . SER A 1 105 ? 19.398 23.158 -29.324 1.00 69.31 105 SER A CA 1
ATOM 861 C C . SER A 1 105 ? 18.305 24.218 -29.455 1.00 69.31 105 SER A C 1
ATOM 863 O O . SER A 1 105 ? 18.468 25.151 -30.233 1.00 69.31 105 SER A O 1
ATOM 865 N N . MET A 1 106 ? 17.232 24.128 -28.662 1.00 67.56 106 MET A N 1
ATOM 866 C CA . MET A 1 106 ? 16.135 25.100 -28.684 1.00 67.56 106 MET A CA 1
ATOM 867 C C . MET A 1 106 ? 16.581 26.485 -28.195 1.00 67.56 106 MET A C 1
ATOM 869 O O . MET A 1 106 ? 16.279 27.485 -28.833 1.00 67.56 106 MET A O 1
ATOM 873 N N . MET A 1 107 ? 17.359 26.547 -27.109 1.00 68.12 107 MET A N 1
ATOM 874 C CA . MET A 1 107 ? 17.927 27.804 -26.602 1.00 68.12 107 MET A CA 1
ATOM 875 C C . MET A 1 107 ? 18.873 28.460 -27.616 1.00 68.12 107 MET A C 1
ATOM 877 O O . MET A 1 107 ? 18.847 29.674 -27.760 1.00 68.12 107 MET A O 1
ATOM 881 N N . ARG A 1 108 ? 19.661 27.664 -28.357 1.00 63.41 108 ARG A N 1
ATOM 882 C CA . ARG A 1 108 ? 20.535 28.163 -29.434 1.00 63.41 108 ARG A CA 1
ATOM 883 C C . ARG A 1 108 ? 19.759 28.682 -30.647 1.00 63.41 108 ARG A C 1
ATOM 885 O O . ARG A 1 108 ? 20.196 29.640 -31.275 1.00 63.41 108 ARG A O 1
ATOM 892 N N . ALA A 1 109 ? 18.622 28.067 -30.971 1.00 62.12 109 ALA A N 1
ATOM 893 C CA . ALA A 1 109 ? 17.746 28.509 -32.056 1.00 62.12 109 ALA A CA 1
ATOM 894 C C . ALA A 1 109 ? 16.952 29.785 -31.715 1.00 62.12 109 ALA A C 1
ATOM 896 O O . ALA A 1 109 ? 16.561 30.500 -32.625 1.00 62.12 109 ALA A O 1
ATOM 897 N N . ALA A 1 110 ? 16.726 30.077 -30.430 1.00 56.53 110 ALA A N 1
ATOM 898 C CA . ALA A 1 110 ? 16.025 31.282 -29.969 1.00 56.53 110 ALA A CA 1
ATOM 899 C C . ALA A 1 110 ? 16.941 32.514 -29.797 1.00 56.53 110 ALA A C 1
ATOM 901 O O . ALA A 1 110 ? 16.457 33.605 -29.513 1.00 56.53 110 ALA A O 1
ATOM 902 N N . THR A 1 111 ? 18.260 32.337 -29.925 1.00 54.88 111 THR A N 1
ATOM 903 C CA . THR A 1 111 ? 19.273 33.406 -29.844 1.00 54.88 111 THR A CA 1
ATOM 904 C C . THR A 1 111 ? 19.662 34.005 -31.206 1.00 54.88 111 THR A C 1
ATOM 906 O O . THR A 1 111 ? 20.623 34.770 -31.262 1.00 54.88 111 THR A O 1
ATOM 909 N N . PHE A 1 112 ? 18.929 33.680 -32.277 1.00 49.94 112 PHE A N 1
ATOM 910 C CA . PHE A 1 112 ? 19.024 34.302 -33.604 1.00 49.94 112 PHE A CA 1
ATOM 911 C C . PHE A 1 1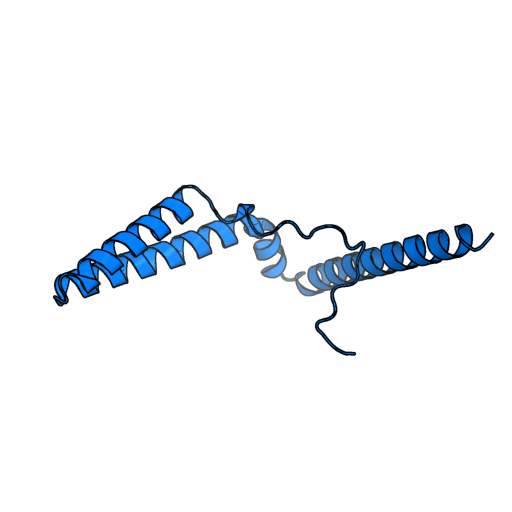12 ? 17.670 34.864 -34.033 1.00 49.94 112 PHE A C 1
ATOM 913 O O . PHE A 1 112 ? 16.648 34.202 -33.739 1.00 49.94 112 PHE A O 1
#

Sequence (112 aa):
LELGITVPGRRKVEKQTWLWTDDVIAKVREKKSLYHVFLSDKTAGNWRKYQEARKAAKKAVAVAKATHYGDVNEKLESGDAERYLYRVAKSRHRQTEDIEKFFASMMRAATF

Radius of gyration: 22.39 Å; chains: 1; bounding box: 41×48×56 Å

pLDDT: mean 81.19, std 16.3, range [38.41, 98.19]